Protein AF-D9W1S7-F1 (afdb_monomer_lite)

Structure (mmCIF, N/CA/C/O backbone):
data_AF-D9W1S7-F1
#
_entry.id   AF-D9W1S7-F1
#
loop_
_atom_site.group_PDB
_atom_site.id
_atom_site.type_symbol
_atom_site.label_atom_id
_atom_site.label_alt_id
_atom_site.label_comp_id
_atom_site.label_asym_id
_atom_site.label_entity_id
_atom_site.label_seq_id
_atom_site.pdbx_PDB_ins_code
_atom_site.Cartn_x
_atom_site.Cartn_y
_atom_site.Cartn_z
_atom_site.occupancy
_atom_site.B_iso_or_equiv
_atom_site.auth_seq_id
_atom_site.auth_comp_id
_atom_site.auth_asym_id
_atom_site.auth_atom_id
_atom_site.pdbx_PDB_model_num
ATOM 1 N N . MET A 1 1 ? -3.999 21.397 66.529 1.00 47.19 1 MET A N 1
ATOM 2 C CA . MET A 1 1 ? -5.123 21.000 65.650 1.00 47.19 1 MET A CA 1
ATOM 3 C C . MET A 1 1 ? -5.369 22.124 64.648 1.00 47.19 1 MET A C 1
ATOM 5 O O . MET A 1 1 ? -5.439 23.243 65.144 1.00 47.19 1 MET A O 1
ATOM 9 N N . PRO A 1 2 ? -5.550 21.920 63.324 1.00 49.75 2 PRO A N 1
ATOM 10 C CA . PRO A 1 2 ? -5.159 20.844 62.384 1.00 49.75 2 PRO A CA 1
ATOM 11 C C . PRO A 1 2 ? -3.996 21.322 61.454 1.00 49.75 2 PRO A C 1
ATOM 13 O O . PRO A 1 2 ? -3.778 22.514 61.292 1.00 49.75 2 PRO A O 1
ATOM 16 N N . GLY A 1 3 ? -3.112 20.501 60.880 1.00 49.81 3 GLY A N 1
ATOM 17 C CA . GLY A 1 3 ? -3.390 19.349 60.023 1.00 49.81 3 GLY A CA 1
ATOM 18 C C . GLY A 1 3 ? -3.500 19.772 58.547 1.00 49.81 3 GLY A C 1
ATOM 19 O O . GLY A 1 3 ? -4.566 19.625 57.967 1.00 49.81 3 GLY A O 1
ATOM 20 N N . ARG A 1 4 ? -2.445 20.345 57.939 1.00 55.75 4 ARG A N 1
ATOM 21 C CA . ARG A 1 4 ? -2.420 20.603 56.485 1.00 55.75 4 ARG A CA 1
ATOM 22 C C . ARG A 1 4 ? -1.860 19.379 55.770 1.00 55.75 4 ARG A C 1
ATOM 24 O O . ARG A 1 4 ? -0.668 19.092 55.829 1.00 55.75 4 ARG A O 1
ATOM 31 N N . THR A 1 5 ? -2.770 18.638 55.158 1.00 57.62 5 THR A N 1
ATOM 32 C CA . THR A 1 5 ? -2.528 17.433 54.373 1.00 57.62 5 THR A CA 1
ATOM 33 C C . THR A 1 5 ? -1.637 17.732 53.172 1.00 57.62 5 THR A C 1
ATOM 35 O O . THR A 1 5 ? -1.858 18.680 52.423 1.00 57.62 5 THR A O 1
ATOM 38 N N . ARG A 1 6 ? -0.620 16.888 53.009 1.00 54.31 6 ARG A N 1
ATOM 39 C CA . ARG A 1 6 ? 0.272 16.802 51.858 1.00 54.31 6 ARG A CA 1
ATOM 40 C C . ARG A 1 6 ? -0.570 16.439 50.629 1.00 54.31 6 ARG A C 1
ATOM 42 O O . ARG A 1 6 ? -1.060 15.318 50.552 1.00 54.31 6 ARG A O 1
ATOM 49 N N . SER A 1 7 ? -0.756 17.380 49.704 1.00 48.28 7 SER A N 1
ATOM 50 C CA . SER A 1 7 ? -1.328 17.092 48.386 1.00 48.28 7 SER A CA 1
ATOM 51 C C . SER A 1 7 ? -0.379 16.163 47.640 1.00 48.28 7 SER A C 1
ATOM 53 O O . SER A 1 7 ? 0.689 16.569 47.187 1.00 48.28 7 SER A O 1
ATOM 55 N N . THR A 1 8 ? -0.750 14.894 47.569 1.00 61.59 8 THR A N 1
ATOM 56 C CA . THR A 1 8 ? -0.200 13.935 46.622 1.00 61.59 8 THR A CA 1
ATOM 57 C C . THR A 1 8 ? -0.720 14.295 45.228 1.00 61.59 8 THR A C 1
ATOM 59 O O . THR A 1 8 ? -1.936 14.335 45.034 1.00 61.59 8 THR A O 1
ATOM 62 N N . PRO A 1 9 ? 0.139 14.573 44.235 1.00 54.72 9 PRO A N 1
ATOM 63 C CA . PRO A 1 9 ? -0.317 14.568 42.857 1.00 54.72 9 PRO A CA 1
ATOM 64 C C . PRO A 1 9 ? -0.621 13.118 42.460 1.00 54.72 9 PRO A C 1
ATOM 66 O O . PRO A 1 9 ? 0.243 12.245 42.535 1.00 54.72 9 PRO A O 1
ATOM 69 N N . HIS A 1 10 ? -1.874 12.862 42.087 1.00 49.00 10 HIS A N 1
ATOM 70 C CA . HIS A 1 10 ? -2.257 11.667 41.341 1.00 49.00 10 HIS A CA 1
ATOM 71 C C . HIS A 1 10 ? -1.490 11.653 40.008 1.00 49.00 10 HIS A C 1
ATOM 73 O O . HIS A 1 10 ? -1.534 12.660 39.297 1.00 49.00 10 HIS A O 1
ATOM 79 N N . PRO A 1 11 ? -0.828 10.550 39.619 1.00 54.16 11 PRO A N 1
ATOM 80 C CA . PRO A 1 11 ? -0.504 10.343 38.219 1.00 54.16 11 PRO A CA 1
ATOM 81 C C . PRO A 1 11 ? -1.815 10.053 37.480 1.00 54.16 11 PRO A C 1
ATOM 83 O O . PRO A 1 11 ? -2.491 9.067 37.764 1.00 54.16 11 PRO A O 1
ATOM 86 N N . HIS A 1 12 ? -2.199 10.938 36.563 1.00 47.16 12 HIS A N 1
ATOM 87 C CA . HIS A 1 12 ? -3.189 10.611 35.542 1.00 47.16 12 HIS A CA 1
ATOM 88 C C . HIS A 1 12 ? -2.615 9.486 34.664 1.00 47.16 12 HIS A C 1
ATOM 90 O O . HIS A 1 12 ? -1.515 9.667 34.136 1.00 47.16 12 HIS A O 1
ATOM 96 N N . PRO A 1 13 ? -3.304 8.350 34.477 1.00 58.41 13 PRO A N 1
ATOM 97 C CA . PRO A 1 13 ? -3.052 7.499 33.331 1.00 58.41 13 PRO A CA 1
ATOM 98 C C . PRO A 1 13 ? -3.835 8.034 32.124 1.00 58.41 13 PRO A C 1
ATOM 100 O O . PRO A 1 13 ? -4.906 8.618 32.277 1.00 58.41 13 PRO A O 1
ATOM 103 N N . GLU A 1 14 ? -3.293 7.783 30.935 1.00 48.66 14 GLU A N 1
ATOM 104 C CA . GLU A 1 14 ? -4.031 7.818 29.670 1.00 48.66 14 GLU A CA 1
ATOM 105 C C . GLU A 1 14 ? -4.370 9.216 29.119 1.00 48.66 14 GLU A C 1
ATOM 107 O O . GLU A 1 14 ? -5.513 9.570 28.842 1.00 48.66 14 GLU A O 1
ATOM 112 N N . ALA A 1 15 ? -3.331 10.009 28.849 1.00 41.00 15 ALA A N 1
ATOM 113 C CA . ALA A 1 15 ? -3.352 10.724 27.581 1.00 41.00 15 ALA A CA 1
ATOM 114 C C . ALA A 1 15 ? -3.058 9.677 26.506 1.00 41.00 15 ALA A C 1
ATOM 116 O O . ALA A 1 15 ? -1.972 9.096 26.498 1.00 41.00 15 ALA A O 1
ATOM 117 N N . ALA A 1 16 ? -4.049 9.417 25.656 1.00 48.66 16 ALA A N 1
ATOM 118 C CA . ALA A 1 16 ? -3.855 8.807 24.357 1.00 48.66 16 ALA A CA 1
ATOM 119 C C . ALA A 1 16 ? -2.573 9.377 23.745 1.00 48.66 16 ALA A C 1
ATOM 121 O O . ALA A 1 16 ? -2.469 10.585 23.503 1.00 48.66 16 ALA A O 1
ATOM 122 N N . ASP A 1 17 ? -1.582 8.511 23.558 1.00 42.09 17 ASP A N 1
ATOM 123 C CA . ASP A 1 17 ? -0.411 8.837 22.773 1.00 42.09 17 ASP A CA 1
ATOM 124 C C . ASP A 1 17 ? -0.872 8.945 21.316 1.00 42.09 17 ASP A C 1
ATOM 126 O O . ASP A 1 17 ? -0.759 8.029 20.513 1.00 42.09 17 ASP A O 1
ATOM 130 N N . CYS A 1 18 ? -1.420 10.108 20.969 1.00 38.62 18 CYS A N 1
ATOM 131 C CA . CYS A 1 18 ? -1.504 10.592 19.598 1.00 38.62 18 CYS A CA 1
ATOM 132 C C . CYS A 1 18 ? -0.100 11.002 19.107 1.00 38.62 18 CYS A C 1
ATOM 134 O O . CYS A 1 18 ? 0.048 12.013 18.420 1.00 38.62 18 CYS A O 1
ATOM 136 N N . SER A 1 19 ? 0.947 10.243 19.456 1.00 52.03 19 SER A N 1
ATOM 137 C CA . SER A 1 19 ? 2.296 10.429 18.926 1.00 52.03 19 SER A CA 1
ATOM 138 C C . SER A 1 19 ? 2.571 9.418 17.819 1.00 52.03 19 SER A C 1
ATOM 140 O O . SER A 1 19 ? 3.559 8.695 17.851 1.00 52.03 19 SER A O 1
ATOM 142 N N . VAL A 1 20 ? 1.766 9.437 16.756 1.00 51.50 20 VAL A N 1
ATOM 143 C CA . VAL A 1 20 ? 2.296 9.102 15.426 1.00 51.50 20 VAL A CA 1
ATOM 144 C C . VAL A 1 20 ? 1.976 10.237 14.468 1.00 51.50 20 VAL A C 1
ATOM 146 O O . VAL A 1 20 ? 1.181 10.165 13.537 1.00 51.50 20 VAL A O 1
ATOM 149 N N . LEU A 1 21 ? 2.708 11.318 14.702 1.00 52.44 21 LEU A N 1
ATOM 150 C CA . LEU A 1 21 ? 3.288 12.107 13.635 1.00 52.44 21 LEU A CA 1
ATOM 151 C C . LEU A 1 21 ? 4.127 11.170 12.740 1.00 52.44 21 LEU A C 1
ATOM 153 O O . LEU A 1 21 ? 5.320 10.999 12.969 1.00 52.44 21 LEU A O 1
ATOM 157 N N . SER A 1 22 ? 3.533 10.568 11.710 1.00 44.78 22 SER A N 1
ATOM 158 C CA . SER A 1 22 ? 4.305 10.146 10.535 1.00 44.78 22 SER A CA 1
ATOM 159 C C . SER A 1 22 ? 4.056 11.141 9.418 1.00 44.78 22 SER A C 1
ATOM 161 O O . SER A 1 22 ? 3.341 10.906 8.450 1.00 44.78 22 SER A O 1
ATOM 163 N N . ALA A 1 23 ? 4.692 12.299 9.584 1.00 50.75 23 ALA A N 1
ATOM 164 C CA . ALA A 1 23 ? 5.108 13.106 8.457 1.00 50.75 23 ALA A CA 1
ATOM 165 C C . ALA A 1 23 ? 6.078 12.254 7.622 1.00 50.75 23 ALA A C 1
ATOM 167 O O . ALA A 1 23 ? 7.288 12.260 7.850 1.00 50.75 23 ALA A O 1
ATOM 168 N N . VAL A 1 24 ? 5.540 11.465 6.692 1.00 51.47 24 VAL A N 1
ATOM 169 C CA . VAL A 1 24 ? 6.338 10.828 5.648 1.00 51.47 24 VAL A CA 1
ATOM 170 C C . VAL A 1 24 ? 6.847 11.945 4.736 1.00 51.47 24 VAL A C 1
ATOM 172 O O . VAL A 1 24 ? 6.144 12.428 3.856 1.00 51.47 24 VAL A O 1
ATOM 175 N N . ASP A 1 25 ? 8.047 12.451 5.024 1.00 48.00 25 ASP A N 1
ATOM 176 C CA . ASP A 1 25 ? 8.707 13.472 4.207 1.00 48.00 25 ASP A CA 1
ATOM 177 C C . ASP A 1 25 ? 9.097 12.869 2.842 1.00 48.00 25 ASP A C 1
ATOM 179 O O . ASP A 1 25 ? 9.907 11.940 2.794 1.00 48.00 25 ASP A O 1
ATOM 183 N N . PRO A 1 26 ? 8.558 13.373 1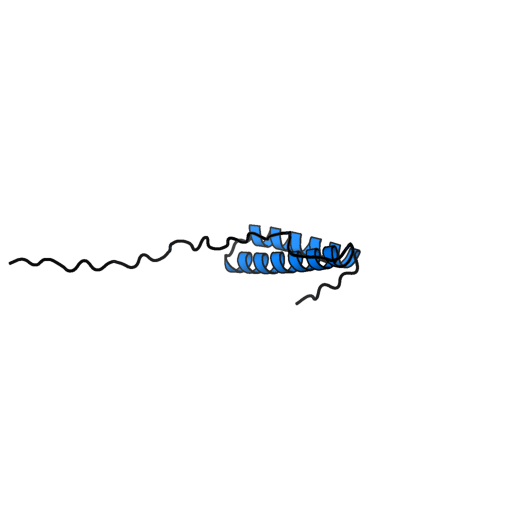.714 1.00 53.56 26 PRO A N 1
ATOM 184 C CA . PRO A 1 26 ? 8.770 12.760 0.406 1.00 53.56 26 PRO A CA 1
ATOM 185 C C . PRO A 1 26 ? 10.044 13.242 -0.318 1.00 53.56 26 PRO A C 1
ATOM 187 O O . PRO A 1 26 ? 10.161 13.027 -1.523 1.00 53.56 26 PRO A O 1
ATOM 190 N N . ARG A 1 27 ? 10.994 13.943 0.335 1.00 49.75 27 ARG A N 1
ATOM 191 C CA . ARG A 1 27 ? 12.050 14.697 -0.384 1.00 49.75 27 ARG A CA 1
ATOM 192 C C . ARG A 1 27 ? 13.506 14.433 0.017 1.00 49.75 27 ARG A C 1
ATOM 194 O O . ARG A 1 27 ? 14.374 15.244 -0.311 1.00 49.75 27 ARG A O 1
ATOM 201 N N . ARG A 1 28 ? 13.852 13.286 0.608 1.00 50.06 28 ARG A N 1
ATOM 202 C CA . ARG A 1 28 ? 15.265 12.948 0.899 1.00 50.06 28 ARG A CA 1
ATOM 203 C C . ARG A 1 28 ? 15.941 12.060 -0.180 1.00 50.06 28 ARG A C 1
ATOM 205 O O . ARG A 1 28 ? 16.101 10.869 0.020 1.00 50.06 28 ARG A O 1
ATOM 212 N N . GLY A 1 29 ? 16.396 12.686 -1.281 1.00 42.00 29 GLY A N 1
ATOM 213 C CA . GLY A 1 29 ? 17.713 12.443 -1.930 1.00 42.00 29 GLY A CA 1
ATOM 214 C C . GLY A 1 29 ? 17.977 11.286 -2.935 1.00 42.00 29 GLY A C 1
ATOM 215 O O . GLY A 1 29 ? 18.557 10.284 -2.549 1.00 42.00 29 GLY A O 1
ATOM 216 N N . GLY A 1 30 ? 17.746 11.522 -4.243 1.00 49.78 30 GLY A N 1
ATOM 217 C CA . GLY A 1 30 ? 18.762 11.447 -5.331 1.00 49.78 30 GLY A CA 1
ATOM 218 C C . GLY A 1 30 ? 19.194 10.129 -6.036 1.00 49.78 30 GLY A C 1
ATOM 219 O O . GLY A 1 30 ? 20.243 9.603 -5.689 1.00 49.78 30 GLY A O 1
ATOM 220 N N . ALA A 1 31 ? 18.515 9.729 -7.135 1.00 51.69 31 ALA A N 1
ATOM 221 C CA . ALA A 1 31 ? 19.052 9.284 -8.459 1.00 51.69 31 ALA A CA 1
ATOM 222 C C . ALA A 1 31 ? 17.886 8.936 -9.440 1.00 51.69 31 ALA A C 1
ATOM 224 O O . ALA A 1 31 ? 16.822 8.527 -8.972 1.00 51.69 31 ALA A O 1
ATOM 225 N N . PRO A 1 32 ? 17.999 9.126 -10.778 1.00 53.44 32 PRO A N 1
ATOM 226 C CA . PRO A 1 32 ? 16.823 9.264 -11.642 1.00 53.44 32 PRO A CA 1
ATOM 227 C C . PRO A 1 32 ? 16.237 7.942 -12.192 1.00 53.44 32 PRO A C 1
ATOM 229 O O . PRO A 1 32 ? 16.891 7.163 -12.875 1.00 53.44 32 PRO A O 1
ATOM 232 N N . THR A 1 33 ? 14.919 7.809 -11.998 1.00 56.84 33 THR A N 1
ATOM 233 C CA . THR A 1 33 ? 13.882 7.202 -12.872 1.00 56.84 33 THR A CA 1
ATOM 234 C C . THR A 1 33 ? 13.529 5.708 -12.833 1.00 56.84 33 THR A C 1
ATOM 236 O O . THR A 1 33 ? 12.405 5.407 -13.218 1.00 56.84 33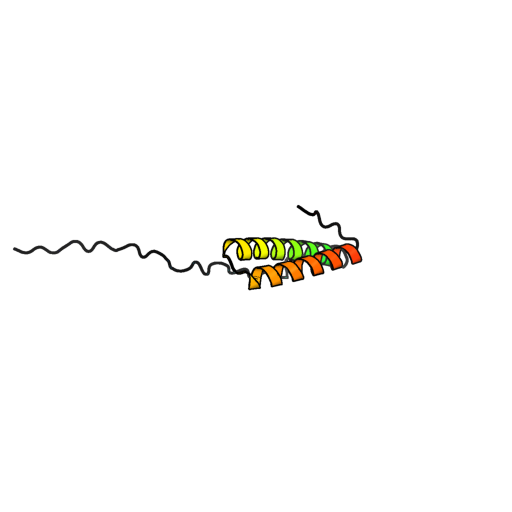 THR A O 1
ATOM 239 N N . MET A 1 34 ? 14.333 4.789 -12.288 1.00 59.38 34 MET A N 1
ATOM 240 C CA . MET A 1 34 ? 13.871 3.395 -12.055 1.00 59.38 34 MET A CA 1
ATOM 241 C C . MET A 1 34 ? 13.920 2.992 -10.580 1.00 59.38 34 MET A C 1
ATOM 243 O O . MET A 1 34 ? 12.910 2.560 -10.028 1.00 59.38 34 MET A O 1
ATOM 247 N N . ASP A 1 35 ? 15.044 3.238 -9.905 1.00 66.00 35 ASP A N 1
ATOM 248 C CA . ASP A 1 35 ? 15.211 2.859 -8.496 1.00 66.00 35 ASP A CA 1
ATOM 249 C C . ASP A 1 35 ? 14.337 3.687 -7.545 1.00 66.00 35 ASP A C 1
ATOM 251 O O . ASP A 1 35 ? 13.897 3.191 -6.521 1.00 66.00 35 ASP A O 1
ATOM 255 N N . ALA A 1 36 ? 14.003 4.933 -7.898 1.00 75.62 36 ALA A N 1
ATOM 256 C CA . ALA A 1 36 ? 13.145 5.780 -7.067 1.00 75.62 36 ALA A CA 1
ATOM 257 C C . ALA A 1 36 ? 11.688 5.284 -7.013 1.00 75.62 36 ALA A C 1
ATOM 259 O O . ALA A 1 36 ? 11.043 5.381 -5.969 1.00 75.62 36 ALA A O 1
ATOM 260 N N . PHE A 1 37 ? 11.173 4.736 -8.121 1.00 79.44 37 PHE A N 1
ATOM 261 C CA . PHE A 1 37 ? 9.847 4.116 -8.144 1.00 79.44 3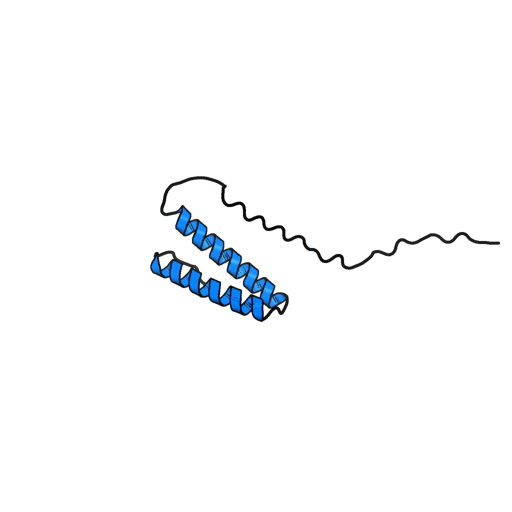7 PHE A CA 1
ATOM 262 C C . PHE A 1 37 ? 9.865 2.803 -7.367 1.00 79.44 37 PHE A C 1
ATOM 264 O O . PHE A 1 37 ? 9.028 2.610 -6.493 1.00 79.44 37 PHE A O 1
ATOM 271 N N . THR A 1 38 ? 10.857 1.947 -7.625 1.00 85.69 38 THR A N 1
ATOM 272 C CA . THR A 1 38 ? 11.038 0.677 -6.914 1.00 85.69 38 THR A CA 1
ATOM 273 C C . THR A 1 38 ? 11.205 0.890 -5.410 1.00 85.69 38 THR A C 1
ATOM 275 O O . THR A 1 38 ? 10.484 0.289 -4.619 1.00 85.69 38 THR A O 1
ATOM 278 N N . ALA A 1 39 ? 12.081 1.805 -4.995 1.00 86.75 39 ALA A N 1
ATOM 279 C CA . ALA A 1 39 ? 12.284 2.163 -3.596 1.00 86.75 39 ALA A CA 1
ATOM 280 C C . ALA A 1 39 ? 11.021 2.776 -2.977 1.00 86.75 39 ALA A C 1
ATOM 282 O O . ALA A 1 39 ? 10.654 2.425 -1.859 1.00 86.75 39 ALA A O 1
ATOM 283 N N . GLY A 1 40 ? 10.318 3.646 -3.708 1.00 85.88 40 GLY A N 1
ATOM 284 C CA . GLY A 1 40 ? 9.051 4.227 -3.260 1.00 85.88 40 GLY A CA 1
ATOM 285 C C . GLY A 1 40 ? 7.920 3.201 -3.137 1.00 85.88 40 GLY A C 1
ATOM 286 O O . GLY A 1 40 ? 7.073 3.322 -2.252 1.00 85.88 40 GLY A O 1
ATOM 287 N N . LEU A 1 41 ? 7.903 2.179 -3.992 1.00 89.38 41 LEU A N 1
ATOM 288 C CA . LEU A 1 41 ? 6.933 1.091 -3.953 1.00 89.38 41 LEU A CA 1
ATOM 289 C C . LEU A 1 41 ? 7.212 0.154 -2.775 1.00 89.38 41 LEU A C 1
ATOM 291 O O . LEU A 1 41 ? 6.317 -0.095 -1.976 1.00 89.38 41 LEU A O 1
ATOM 295 N N . LEU A 1 42 ? 8.463 -0.276 -2.599 1.00 90.38 42 LEU A N 1
ATOM 296 C CA . LEU A 1 42 ? 8.874 -1.107 -1.464 1.00 90.38 42 LEU A CA 1
ATOM 297 C C . LEU A 1 42 ? 8.651 -0.401 -0.120 1.00 90.38 42 LEU A C 1
ATOM 299 O O . LEU A 1 42 ? 8.193 -1.020 0.839 1.00 90.38 42 LEU A O 1
ATOM 303 N N . GLN A 1 43 ? 8.932 0.903 -0.053 1.00 89.81 43 GLN A N 1
ATOM 304 C CA . GLN A 1 43 ? 8.691 1.701 1.146 1.00 89.81 43 GLN A CA 1
ATOM 305 C C . GLN A 1 43 ? 7.200 1.770 1.494 1.00 89.81 43 GLN A C 1
ATOM 307 O O . GLN A 1 43 ? 6.856 1.637 2.667 1.00 89.81 43 GLN A O 1
ATOM 312 N N . ARG A 1 44 ? 6.322 1.955 0.499 1.00 92.00 44 ARG A N 1
ATOM 313 C CA . ARG A 1 44 ? 4.869 1.955 0.722 1.00 92.00 44 ARG A CA 1
ATOM 314 C C . ARG A 1 44 ? 4.361 0.587 1.158 1.00 92.00 44 ARG A C 1
ATOM 316 O O . ARG A 1 44 ? 3.680 0.516 2.165 1.00 92.00 44 ARG A O 1
ATOM 323 N N . ILE A 1 45 ? 4.800 -0.491 0.507 1.00 92.75 45 ILE A N 1
ATOM 324 C CA . ILE A 1 45 ? 4.447 -1.869 0.894 1.00 92.75 45 ILE A CA 1
ATOM 325 C C . ILE A 1 45 ? 4.794 -2.136 2.359 1.00 92.75 45 ILE A C 1
ATOM 327 O O . ILE A 1 45 ? 3.977 -2.662 3.109 1.00 92.75 45 ILE A O 1
ATOM 331 N N . LYS A 1 46 ? 5.988 -1.722 2.794 1.00 92.06 46 LYS A N 1
ATOM 332 C CA . LYS A 1 46 ? 6.409 -1.867 4.190 1.00 92.06 46 LYS A CA 1
ATOM 333 C C . LYS A 1 46 ? 5.580 -1.010 5.152 1.00 92.06 46 LYS A C 1
ATOM 335 O O . LYS A 1 46 ? 5.326 -1.445 6.273 1.00 92.06 46 LYS A O 1
ATOM 340 N N . ALA A 1 47 ? 5.198 0.202 4.749 1.00 91.75 47 ALA A N 1
ATOM 341 C CA . ALA A 1 47 ? 4.347 1.072 5.556 1.00 91.75 47 ALA A CA 1
ATOM 342 C C . ALA A 1 47 ? 2.961 0.440 5.756 1.00 91.75 47 ALA A C 1
ATOM 344 O O . ALA A 1 47 ? 2.600 0.166 6.897 1.00 91.75 47 ALA A O 1
ATOM 345 N N . THR A 1 48 ? 2.289 0.065 4.665 1.00 93.94 48 THR A N 1
ATOM 346 C CA . THR A 1 48 ? 0.987 -0.620 4.667 1.00 93.94 48 THR A CA 1
ATOM 347 C C . THR A 1 48 ? 1.025 -1.917 5.483 1.00 93.94 48 THR A C 1
ATOM 349 O O . THR A 1 48 ? 0.133 -2.174 6.276 1.00 93.94 48 THR A O 1
ATOM 352 N N . GLN A 1 49 ? 2.0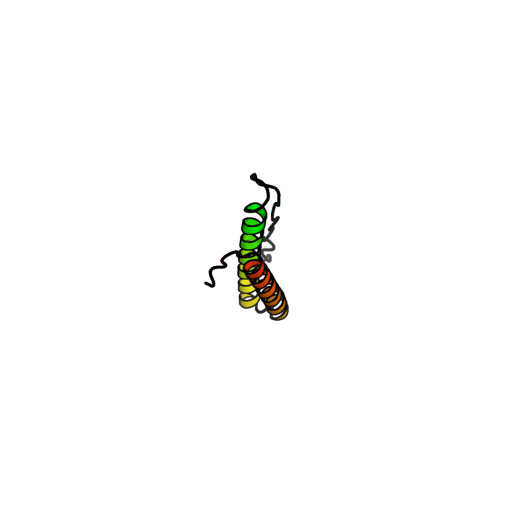92 -2.726 5.398 1.00 94.88 49 GLN A N 1
ATOM 353 C CA . GLN A 1 49 ? 2.249 -3.917 6.256 1.00 94.88 49 GLN A CA 1
ATOM 354 C C . GLN A 1 49 ? 2.299 -3.583 7.753 1.00 94.88 49 GLN A C 1
ATOM 356 O O . GLN A 1 49 ? 1.740 -4.307 8.582 1.00 94.88 49 GLN A O 1
ATOM 361 N N . SER A 1 50 ? 3.006 -2.509 8.106 1.00 93.62 50 SER A N 1
ATOM 362 C CA . SER A 1 50 ? 3.124 -2.045 9.487 1.00 93.62 50 SER A CA 1
ATOM 363 C C . SER A 1 50 ? 1.782 -1.518 9.994 1.00 93.62 50 SER A C 1
ATOM 365 O O . SER A 1 50 ? 1.376 -1.835 11.109 1.00 93.62 50 SER A O 1
ATOM 367 N N . ASP A 1 51 ? 1.067 -0.763 9.162 1.00 91.62 51 ASP A N 1
ATOM 368 C CA . ASP A 1 51 ? -0.223 -0.172 9.513 1.00 91.62 51 ASP A CA 1
ATOM 369 C C . ASP A 1 51 ? -1.342 -1.225 9.561 1.00 91.62 51 ASP A C 1
ATOM 371 O O . ASP A 1 51 ? -2.109 -1.240 10.521 1.00 91.62 51 ASP A O 1
ATOM 375 N N . LEU A 1 52 ? -1.326 -2.217 8.665 1.00 94.00 52 LEU A N 1
ATOM 376 C CA . LEU A 1 52 ? -2.151 -3.426 8.748 1.00 94.00 52 LEU A CA 1
ATOM 377 C C . LEU A 1 52 ? -1.915 -4.200 10.051 1.00 94.00 52 LEU A C 1
ATOM 379 O O . LEU A 1 52 ? -2.861 -4.661 10.689 1.00 94.00 52 LEU A O 1
ATOM 383 N N . SER A 1 53 ? -0.651 -4.368 10.452 1.00 94.06 53 SER A N 1
ATOM 384 C CA . SER A 1 53 ? -0.322 -5.075 11.697 1.00 94.06 53 SER A CA 1
ATOM 385 C C . SER A 1 53 ? -0.879 -4.326 12.906 1.00 94.06 53 SER A C 1
ATOM 387 O O . SER A 1 53 ? -1.533 -4.937 13.747 1.00 94.06 53 SER A O 1
ATOM 389 N N . LYS A 1 54 ? -0.723 -2.998 12.942 1.00 94.31 54 LYS A N 1
ATOM 390 C CA . LYS A 1 54 ? -1.313 -2.157 13.991 1.00 94.31 54 LYS A CA 1
ATOM 391 C C . LYS A 1 54 ? -2.839 -2.227 13.990 1.00 94.31 54 LYS A C 1
ATOM 393 O O . LYS A 1 54 ? -3.413 -2.389 15.056 1.00 94.31 54 LYS A O 1
ATOM 398 N N . ALA A 1 55 ? -3.491 -2.156 12.828 1.00 93.94 55 ALA A N 1
ATOM 399 C CA . ALA A 1 55 ? -4.949 -2.241 12.721 1.00 93.94 55 ALA A CA 1
ATOM 400 C C . ALA A 1 55 ? -5.486 -3.560 13.302 1.00 93.94 55 ALA A C 1
ATOM 402 O O . ALA A 1 55 ? -6.473 -3.571 14.038 1.00 93.94 55 ALA A O 1
ATOM 403 N N . ARG A 1 56 ? -4.779 -4.671 13.049 1.00 93.75 56 ARG A N 1
ATOM 404 C CA . ARG A 1 56 ? -5.077 -5.981 13.651 1.00 93.75 56 ARG A CA 1
ATOM 405 C C . ARG A 1 56 ? -4.849 -6.000 15.161 1.00 93.75 56 ARG A C 1
ATOM 407 O O . ARG A 1 56 ? -5.654 -6.579 15.883 1.00 93.75 56 ARG A O 1
ATOM 414 N N . GLU A 1 57 ? -3.776 -5.378 15.642 1.00 95.62 57 GLU A N 1
ATOM 415 C CA . GLU A 1 57 ? -3.476 -5.275 17.077 1.00 95.62 57 GLU A CA 1
ATOM 416 C C . GLU A 1 57 ? -4.504 -4.421 17.831 1.00 95.62 57 GLU A C 1
ATOM 418 O O . GLU A 1 57 ? -4.857 -4.743 18.965 1.00 95.62 57 GLU A O 1
ATOM 423 N N . THR A 1 58 ? -5.012 -3.357 17.208 1.00 93.94 58 THR A N 1
ATOM 424 C CA . THR A 1 58 ? -6.026 -2.475 17.801 1.00 93.94 58 THR A CA 1
ATOM 425 C C . THR A 1 58 ? -7.453 -3.003 17.644 1.00 93.94 58 THR A C 1
ATOM 427 O O . THR A 1 58 ? -8.361 -2.455 18.266 1.00 93.94 58 THR A O 1
ATOM 430 N N . GLY A 1 59 ? -7.662 -4.054 16.843 1.00 95.69 59 GLY A N 1
ATOM 431 C CA . GLY A 1 59 ? -8.985 -4.615 16.556 1.00 95.69 59 GLY A CA 1
ATOM 432 C C . GLY A 1 59 ? -9.840 -3.733 15.643 1.00 95.69 59 GLY A C 1
ATOM 433 O O . GLY A 1 59 ? -11.063 -3.741 15.753 1.00 95.69 59 GLY A O 1
ATOM 434 N N . ASP A 1 60 ? -9.208 -2.940 14.776 1.00 93.19 60 ASP A N 1
ATOM 435 C CA . ASP A 1 60 ? -9.905 -2.140 13.769 1.00 93.19 60 ASP A CA 1
ATOM 436 C C . ASP A 1 60 ? -10.057 -2.967 12.487 1.00 93.19 60 ASP A C 1
ATOM 438 O O . ASP A 1 60 ? -9.231 -2.907 11.574 1.00 93.19 60 ASP A O 1
ATOM 442 N N . ASP A 1 61 ? -11.103 -3.796 12.453 1.00 92.94 61 ASP A N 1
ATOM 443 C CA . ASP A 1 61 ? -11.368 -4.726 11.349 1.00 92.94 61 ASP A CA 1
ATOM 444 C C . ASP A 1 61 ? -11.570 -4.005 10.007 1.00 92.94 61 ASP A C 1
ATOM 446 O O . ASP A 1 61 ? -11.202 -4.532 8.958 1.00 92.94 61 ASP A O 1
ATOM 450 N N . TYR A 1 62 ? -12.131 -2.790 10.030 1.00 94.75 62 TYR A N 1
ATOM 451 C CA . TYR A 1 62 ? -12.332 -1.995 8.820 1.00 94.75 62 TYR A CA 1
ATOM 452 C C . TYR A 1 62 ? -11.004 -1.460 8.287 1.00 94.75 62 TYR A C 1
ATOM 454 O O . TYR A 1 62 ? -10.715 -1.616 7.101 1.00 94.75 62 TYR A O 1
ATOM 462 N N . LEU A 1 63 ? -10.176 -0.864 9.152 1.00 91.31 63 LEU A N 1
ATOM 463 C CA . LEU A 1 63 ? -8.850 -0.403 8.750 1.00 91.31 63 LEU A CA 1
ATOM 464 C C . LEU A 1 63 ? -7.988 -1.579 8.273 1.00 91.31 63 LEU A C 1
ATOM 466 O O . LEU A 1 63 ? -7.297 -1.460 7.269 1.00 91.31 63 LEU A O 1
ATOM 470 N N . ALA A 1 64 ? -8.076 -2.738 8.929 1.00 94.50 64 ALA A N 1
ATOM 471 C CA . ALA A 1 64 ? -7.349 -3.932 8.514 1.00 94.50 64 ALA A CA 1
ATOM 472 C C . ALA A 1 64 ? -7.759 -4.430 7.115 1.00 94.50 64 ALA A C 1
ATOM 474 O O . ALA A 1 64 ? -6.889 -4.842 6.353 1.00 94.50 64 ALA A O 1
ATOM 475 N N . ASP A 1 65 ? -9.046 -4.390 6.758 1.00 94.44 65 ASP A N 1
ATOM 476 C CA . ASP A 1 65 ? -9.521 -4.760 5.414 1.00 94.44 65 ASP A CA 1
ATOM 477 C C . ASP A 1 65 ? -9.011 -3.782 4.342 1.00 94.44 65 ASP A C 1
ATOM 479 O O . ASP A 1 65 ? -8.492 -4.198 3.305 1.00 94.44 65 ASP A O 1
ATOM 483 N N . VAL A 1 66 ? -9.057 -2.479 4.639 1.00 95.75 66 VAL A N 1
ATOM 484 C CA . VAL A 1 66 ? -8.555 -1.422 3.748 1.00 95.75 66 VAL A CA 1
ATOM 485 C C . VAL A 1 66 ? -7.050 -1.564 3.501 1.00 95.75 66 VAL A C 1
ATOM 487 O O . VAL A 1 66 ? -6.620 -1.601 2.347 1.00 95.75 66 VAL A O 1
ATOM 490 N N . GLU A 1 67 ? -6.249 -1.692 4.561 1.00 95.38 67 GLU A N 1
ATOM 491 C CA . GLU A 1 67 ? -4.791 -1.837 4.449 1.00 95.38 67 GLU A CA 1
ATOM 492 C C . GLU A 1 67 ? -4.406 -3.162 3.769 1.00 95.38 67 GLU A C 1
ATOM 494 O O . GLU A 1 67 ? -3.426 -3.236 3.026 1.00 95.38 67 GLU A O 1
ATOM 499 N N . GLN A 1 68 ? -5.185 -4.229 3.982 1.00 94.19 68 GLN A N 1
ATOM 500 C CA . GLN A 1 68 ? -4.972 -5.510 3.311 1.00 94.19 68 GLN A CA 1
ATOM 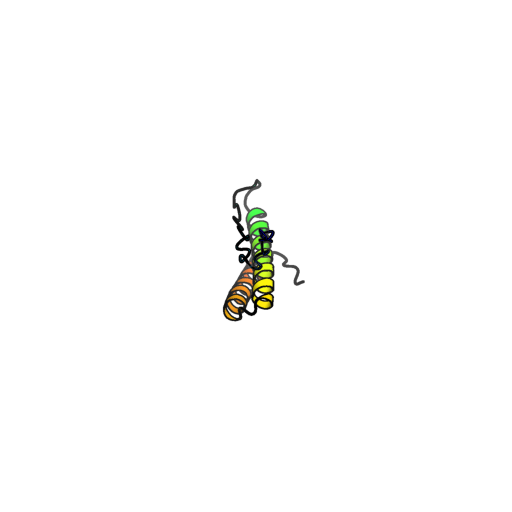501 C C . GLN A 1 68 ? -5.206 -5.398 1.798 1.00 94.19 68 GLN A C 1
ATOM 503 O O . GLN A 1 68 ? -4.373 -5.892 1.035 1.00 94.19 68 GLN A O 1
ATOM 5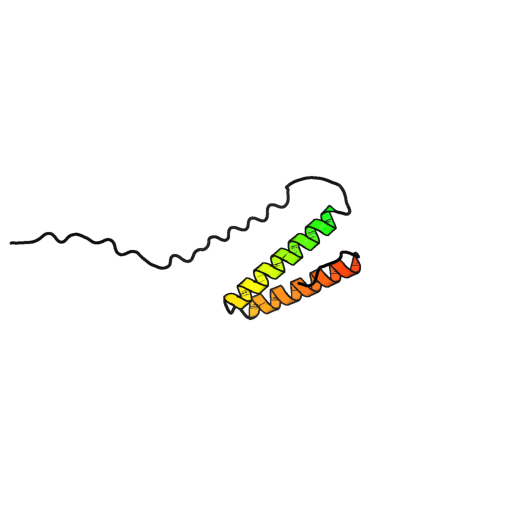08 N N . ALA A 1 69 ? -6.275 -4.722 1.368 1.00 95.56 69 ALA A N 1
ATOM 509 C CA . ALA A 1 69 ? -6.564 -4.496 -0.047 1.00 95.56 69 ALA A CA 1
ATOM 510 C C . ALA A 1 69 ? -5.499 -3.608 -0.717 1.00 95.56 69 ALA A C 1
ATOM 512 O O . ALA A 1 69 ? -5.030 -3.918 -1.815 1.00 95.56 69 ALA A O 1
ATOM 513 N N . GLU A 1 70 ? -5.051 -2.540 -0.044 1.00 94.62 70 GLU A N 1
ATOM 514 C CA . GLU A 1 70 ? -3.953 -1.707 -0.550 1.00 94.62 70 GLU A CA 1
ATOM 515 C C . GLU A 1 70 ? -2.652 -2.512 -0.679 1.00 94.62 70 GLU A C 1
ATOM 517 O O . GLU A 1 70 ? -1.943 -2.398 -1.682 1.00 94.62 70 GLU A O 1
ATOM 522 N N . LEU A 1 71 ? -2.344 -3.376 0.293 1.00 94.19 71 LEU A N 1
ATOM 523 C CA . LEU A 1 71 ? -1.154 -4.221 0.242 1.00 94.19 71 LEU A CA 1
ATOM 524 C C . LEU A 1 71 ? -1.181 -5.174 -0.960 1.00 94.19 71 LEU A C 1
ATOM 526 O O . LEU A 1 71 ? -0.163 -5.324 -1.639 1.00 94.19 71 LEU A O 1
ATOM 530 N N . GLU A 1 72 ? -2.325 -5.800 -1.236 1.00 94.81 72 GLU A N 1
ATOM 531 C CA . GLU A 1 72 ? -2.510 -6.671 -2.401 1.00 94.81 72 GLU A CA 1
ATOM 532 C C . GLU A 1 72 ? -2.328 -5.902 -3.717 1.00 94.81 72 GLU A C 1
ATOM 534 O O . GLU A 1 72 ? -1.641 -6.374 -4.630 1.00 94.81 72 GLU A O 1
ATOM 539 N N . ASP A 1 73 ? -2.871 -4.688 -3.805 1.00 92.88 73 ASP A N 1
ATOM 540 C CA . ASP A 1 73 ? -2.708 -3.821 -4.969 1.00 92.88 73 ASP A CA 1
ATOM 541 C C . ASP A 1 73 ? -1.246 -3.400 -5.174 1.00 92.88 73 ASP A C 1
ATOM 543 O O . ASP A 1 73 ? -0.732 -3.459 -6.294 1.00 92.88 73 ASP A O 1
ATOM 547 N N . LEU A 1 74 ? -0.534 -3.034 -4.106 1.00 91.75 74 LEU A N 1
ATOM 548 C CA . LEU A 1 74 ? 0.881 -2.671 -4.183 1.00 91.75 74 LEU A CA 1
ATOM 549 C C . LEU A 1 74 ? 1.768 -3.868 -4.558 1.00 91.75 74 LEU A C 1
ATOM 551 O O . LEU A 1 74 ? 2.728 -3.706 -5.315 1.00 91.75 74 LEU A O 1
ATOM 555 N N . GLN A 1 75 ? 1.455 -5.068 -4.066 1.00 91.31 75 GLN A N 1
ATOM 556 C CA . GLN A 1 75 ? 2.148 -6.299 -4.454 1.00 91.31 75 GLN A CA 1
ATOM 557 C C . GLN A 1 75 ? 1.909 -6.644 -5.924 1.00 91.31 75 GLN A C 1
ATOM 559 O O . GLN A 1 75 ? 2.847 -7.040 -6.620 1.00 91.31 75 GLN A O 1
ATOM 564 N N . ARG A 1 76 ? 0.682 -6.448 -6.422 1.00 92.00 76 ARG A N 1
ATOM 565 C CA . ARG A 1 76 ? 0.362 -6.627 -7.841 1.00 92.00 76 ARG A CA 1
ATOM 566 C C . ARG A 1 76 ? 1.142 -5.639 -8.705 1.00 92.00 76 ARG A C 1
ATOM 568 O O . ARG A 1 76 ? 1.829 -6.072 -9.627 1.00 92.00 76 ARG A O 1
ATOM 575 N N . LEU A 1 77 ? 1.156 -4.358 -8.331 1.00 90.38 77 LEU A N 1
ATOM 576 C CA . LEU A 1 77 ? 1.970 -3.340 -9.000 1.00 90.38 77 LEU A CA 1
ATOM 577 C C . LEU A 1 77 ? 3.460 -3.710 -8.989 1.00 90.38 77 LEU A C 1
ATOM 579 O O . LEU A 1 77 ? 4.145 -3.566 -9.999 1.00 90.38 77 LEU A O 1
ATOM 583 N N . ALA A 1 78 ? 3.979 -4.230 -7.874 1.00 88.69 78 ALA A N 1
ATOM 584 C CA . ALA A 1 78 ? 5.365 -4.683 -7.800 1.00 88.69 78 ALA A CA 1
ATOM 585 C C . ALA A 1 78 ? 5.638 -5.824 -8.790 1.00 88.69 78 ALA A C 1
ATOM 587 O O . ALA A 1 78 ? 6.613 -5.756 -9.538 1.00 88.69 78 ALA A O 1
ATOM 588 N N . ALA A 1 79 ? 4.751 -6.818 -8.864 1.00 89.06 79 ALA A N 1
ATOM 589 C CA . ALA A 1 79 ? 4.865 -7.925 -9.809 1.00 89.06 79 ALA A CA 1
ATOM 590 C C . ALA A 1 79 ? 4.791 -7.462 -11.275 1.00 89.06 79 ALA A C 1
ATOM 592 O O . ALA A 1 79 ? 5.601 -7.897 -12.093 1.00 89.06 79 ALA A O 1
ATOM 593 N N . GLU A 1 80 ? 3.880 -6.542 -11.602 1.00 88.19 80 GLU A N 1
ATOM 594 C CA . GLU A 1 80 ? 3.743 -5.954 -12.943 1.00 88.19 80 GLU A CA 1
ATOM 595 C C . GLU A 1 80 ? 5.011 -5.208 -13.385 1.00 88.19 80 GLU A C 1
ATOM 597 O O . GLU A 1 80 ? 5.396 -5.259 -14.554 1.00 88.19 80 GLU A O 1
ATOM 602 N N . HIS A 1 81 ? 5.699 -4.554 -12.447 1.00 85.50 81 HIS A N 1
ATOM 603 C CA . HIS A 1 81 ? 6.937 -3.819 -12.705 1.00 85.50 81 HIS A CA 1
ATOM 604 C C . HIS A 1 81 ? 8.216 -4.656 -12.513 1.00 85.50 81 HIS A C 1
ATOM 606 O O . HIS A 1 81 ? 9.316 -4.134 -12.703 1.00 85.50 81 HIS A O 1
ATOM 612 N N . GLY A 1 82 ? 8.097 -5.944 -12.168 1.00 84.38 82 GLY A N 1
ATOM 613 C CA . GLY A 1 82 ? 9.238 -6.841 -11.951 1.00 84.38 82 GLY A CA 1
ATOM 614 C C . GLY A 1 82 ? 10.023 -6.569 -10.662 1.00 84.38 82 GLY A C 1
ATOM 615 O O . GLY A 1 82 ? 11.194 -6.932 -10.565 1.00 84.38 82 GLY A O 1
ATOM 616 N N . VAL A 1 83 ? 9.400 -5.923 -9.675 1.00 84.62 83 VAL A N 1
ATOM 617 C CA . VAL A 1 83 ? 9.984 -5.642 -8.361 1.00 84.62 83 VAL A CA 1
ATOM 618 C C . VAL A 1 83 ? 9.761 -6.845 -7.436 1.00 84.62 83 VAL A C 1
ATOM 620 O O . VAL A 1 83 ? 8.613 -7.178 -7.136 1.00 84.62 83 VAL A O 1
ATOM 623 N N . PRO A 1 84 ? 10.826 -7.501 -6.938 1.00 75.62 84 PRO A N 1
ATOM 624 C CA . PRO A 1 84 ? 10.683 -8.607 -6.006 1.00 75.62 84 PRO A CA 1
ATOM 625 C C . PRO A 1 84 ? 10.234 -8.084 -4.639 1.00 75.62 84 PRO A C 1
ATOM 627 O O . PRO A 1 84 ? 10.984 -7.422 -3.922 1.00 75.62 84 PRO A O 1
ATOM 630 N N . VAL A 1 85 ? 9.004 -8.413 -4.263 1.00 75.19 85 VAL A N 1
ATOM 631 C CA . VAL A 1 85 ? 8.514 -8.275 -2.892 1.00 75.19 85 VAL A CA 1
ATOM 632 C C . VAL A 1 85 ? 8.820 -9.561 -2.145 1.00 75.19 85 VAL A C 1
ATOM 634 O O . VAL A 1 85 ? 8.281 -10.617 -2.470 1.00 75.19 85 VAL A O 1
ATOM 637 N N . SER A 1 86 ? 9.707 -9.493 -1.152 1.00 62.69 86 SER A N 1
ATOM 638 C CA . SER A 1 86 ? 9.898 -10.624 -0.246 1.00 62.69 86 SER A CA 1
ATOM 639 C C . SER A 1 86 ? 8.628 -10.753 0.588 1.00 62.69 86 SER A C 1
ATOM 641 O O . SER A 1 86 ? 8.379 -9.928 1.466 1.00 62.69 86 SER A O 1
ATOM 643 N N . ALA A 1 87 ? 7.805 -11.754 0.281 1.00 54.47 87 ALA A N 1
ATOM 644 C CA . ALA A 1 87 ? 6.769 -12.201 1.197 1.00 54.47 87 ALA A CA 1
ATOM 645 C C . ALA A 1 87 ? 7.483 -12.661 2.478 1.00 54.47 87 ALA A C 1
ATOM 647 O O . ALA A 1 87 ? 8.381 -13.505 2.408 1.00 54.47 87 ALA A O 1
ATOM 648 N N . ALA A 1 88 ? 7.180 -12.000 3.594 1.00 47.09 88 ALA A N 1
ATOM 649 C CA . ALA A 1 88 ? 7.707 -12.341 4.911 1.00 47.09 88 ALA A CA 1
ATOM 650 C C . ALA A 1 88 ? 6.962 -13.546 5.492 1.00 47.09 88 ALA A C 1
ATOM 652 O O . ALA A 1 88 ? 5.740 -13.648 5.234 1.00 47.09 88 ALA A O 1
#

Sequence (88 aa):
MPGRTRSTPHPHPEAADCSVLSAVDPRRGGAPTMDAFTAGLLQRIKATQSDLSKARETGDDYLADVEQAELEDLQRLAAEHGVPVSAA

Foldseek 3Di:
DDDDDDDDDDPDPDPPPPPPPPPVPLDPDDDDDQVSVLVVLLVVLVVLVVQLVVCVVVVVVVSNVVSVVVNVVSVVVCVVSVHDDPPD

Radius of gyration: 22.3 Å; chains: 1; bounding box: 31×33×79 Å

pLDDT: mean 73.76, std 20.22, range [38.62, 95.75]

Secondary structure (DSSP, 8-state):
-------PPP---------------S------SSHHHHHHHHHHHHHHHHHHHHHHHHT-HHHHHHHHHHHHHHHHHHHHTT------